Protein AF-A0AAV3UGW7-F1 (afdb_monomer_lite)

Secondary structure (DSSP, 8-state):
---PPPTTSHHHHHHHHHHHHS-EEEEEEETTEEEEEETTSS-GGG-EEEEEEPTTT--EEEE-SHHHHHH----HHHHHHHHHHHTT-

Radius of gyration: 14.8 Å; chains: 1; bounding box: 30×50×34 Å

Foldseek 3Di:
DDDDDDPPPVVVVVLVVCLVVFDWDWDDPDQQKIWTFRPSDPCSVVRIKIFGADNPPRQTDAIPDPCCVVPVDDHSRRVSSCVVVVVPD

Sequence (89 aa):
MSTKPSAGLESDETTQKRAQWEQFGFRVESPGMVDVTNQSHEKPAEHHYVVTLDDVTGDAMACTCPNHVHQSAFCKHMAAVETATTDCC

Organism: NCBI:txid1008152

InterPro domains:
  IPR007527 Zinc finger, SWIM-type [PS50966] (49-86)

Structure (mmCIF, N/CA/C/O backbone):
data_AF-A0AAV3UGW7-F1
#
_entry.id   AF-A0AAV3UGW7-F1
#
loop_
_atom_site.group_PDB
_atom_site.id
_atom_site.type_symbol
_atom_site.label_atom_id
_atom_site.label_alt_id
_atom_site.label_comp_id
_atom_site.label_asym_id
_atom_site.label_entity_id
_atom_site.label_seq_id
_atom_site.pdbx_PDB_ins_code
_atom_site.Cartn_x
_atom_site.Cartn_y
_atom_site.Cartn_z
_atom_site.occupancy
_atom_site.B_iso_or_equiv
_atom_site.auth_seq_id
_atom_site.auth_comp_id
_atom_site.auth_asym_id
_atom_site.auth_atom_id
_atom_site.pdbx_PDB_model_num
ATOM 1 N N . MET A 1 1 ? 12.073 38.927 13.415 1.00 38.19 1 MET A N 1
ATOM 2 C CA . MET A 1 1 ? 11.055 37.987 13.922 1.00 38.19 1 MET A CA 1
ATOM 3 C C . MET A 1 1 ? 11.393 36.628 13.341 1.00 38.19 1 MET A C 1
ATOM 5 O O . MET A 1 1 ? 11.458 36.503 12.127 1.00 38.19 1 MET A O 1
ATOM 9 N N . SER A 1 2 ? 11.757 35.680 14.201 1.00 51.94 2 SER A N 1
ATOM 10 C CA . SER A 1 2 ? 12.085 34.305 13.826 1.00 51.94 2 SER A CA 1
ATOM 11 C C . SER A 1 2 ? 10.834 33.555 13.389 1.00 51.94 2 SER A C 1
ATOM 13 O O . SER A 1 2 ? 9.827 33.629 14.083 1.00 51.94 2 SER A O 1
ATOM 15 N N . THR A 1 3 ? 10.927 32.794 12.300 1.00 42.19 3 THR A N 1
ATOM 16 C CA . THR A 1 3 ? 10.391 31.425 12.165 1.00 42.19 3 THR A CA 1
ATOM 17 C C . THR A 1 3 ? 10.852 30.855 10.820 1.00 42.19 3 THR A C 1
ATOM 19 O O . THR A 1 3 ? 10.560 31.404 9.763 1.00 42.19 3 THR A O 1
ATOM 22 N N . LYS A 1 4 ? 11.634 29.770 10.864 1.00 51.75 4 LYS A N 1
ATOM 23 C CA . LYS A 1 4 ? 11.902 28.898 9.711 1.00 51.75 4 LYS A CA 1
ATOM 24 C C . LYS A 1 4 ? 10.643 28.067 9.434 1.00 51.75 4 LYS A C 1
ATOM 26 O O . LYS A 1 4 ? 10.166 27.448 10.385 1.00 51.75 4 LYS A O 1
ATOM 31 N N . PRO A 1 5 ? 10.190 27.929 8.180 1.00 44.00 5 PRO A N 1
ATOM 32 C CA . PRO A 1 5 ? 9.394 26.780 7.780 1.00 44.00 5 PRO A CA 1
ATOM 33 C C . PRO A 1 5 ? 10.319 25.659 7.297 1.00 44.00 5 PRO A C 1
ATOM 35 O O . PRO A 1 5 ? 11.266 25.875 6.541 1.00 44.00 5 PRO A O 1
ATOM 38 N N . SER A 1 6 ? 10.062 24.473 7.831 1.00 40.28 6 SER A N 1
ATOM 39 C CA . SER A 1 6 ? 10.779 23.223 7.613 1.00 40.28 6 SER A CA 1
ATOM 40 C C . SER A 1 6 ? 10.518 22.676 6.205 1.00 40.28 6 SER A C 1
ATOM 42 O O . SER A 1 6 ? 9.369 22.570 5.788 1.00 40.28 6 SER A O 1
ATOM 44 N N . ALA A 1 7 ? 11.577 22.290 5.493 1.00 41.38 7 ALA A N 1
ATOM 45 C CA . ALA A 1 7 ? 11.575 21.785 4.115 1.00 41.38 7 ALA A CA 1
ATOM 46 C C . ALA A 1 7 ? 11.060 20.330 3.966 1.00 41.38 7 ALA A C 1
ATOM 48 O O . ALA A 1 7 ? 11.530 19.597 3.102 1.00 41.38 7 ALA A O 1
ATOM 49 N N . GLY A 1 8 ? 10.142 19.890 4.833 1.00 39.97 8 GLY A N 1
ATOM 50 C CA . GLY A 1 8 ? 9.717 18.487 4.933 1.00 39.97 8 GLY A CA 1
ATOM 51 C C . GLY A 1 8 ? 8.267 18.187 4.550 1.00 39.97 8 GLY A C 1
ATOM 52 O O . GLY A 1 8 ? 7.933 17.019 4.461 1.00 39.97 8 GLY A O 1
ATOM 53 N N . LEU A 1 9 ? 7.409 19.193 4.334 1.00 44.38 9 LEU A N 1
ATOM 54 C CA . LEU A 1 9 ? 5.955 18.981 4.183 1.00 44.38 9 LEU A CA 1
ATOM 55 C C . LEU A 1 9 ? 5.467 18.968 2.721 1.00 44.38 9 LEU A C 1
ATOM 57 O O . LEU A 1 9 ? 4.470 18.325 2.407 1.00 44.38 9 LEU A O 1
ATOM 61 N N . GLU A 1 10 ? 6.205 19.583 1.790 1.00 43.81 10 GLU A N 1
ATOM 62 C CA . GLU A 1 10 ? 5.747 19.709 0.393 1.00 43.81 10 GLU A CA 1
ATOM 63 C C . GLU A 1 10 ? 5.787 18.390 -0.409 1.00 43.81 10 GLU A C 1
ATOM 65 O O . GLU A 1 10 ? 5.103 18.247 -1.429 1.00 43.81 10 GLU A O 1
ATOM 70 N N . SER A 1 11 ? 6.580 17.405 0.035 1.00 44.47 11 SER A N 1
ATOM 71 C CA . SER A 1 11 ? 6.666 16.092 -0.629 1.00 44.47 11 SER A CA 1
ATOM 72 C C . SER A 1 11 ? 5.467 15.196 -0.309 1.00 44.47 11 SER A C 1
ATOM 74 O O . SER A 1 11 ? 4.978 14.497 -1.200 1.00 44.47 11 SER A O 1
ATOM 76 N N . ASP A 1 12 ? 4.943 15.268 0.914 1.00 51.19 12 ASP A N 1
ATOM 77 C CA . ASP A 1 12 ? 3.746 14.538 1.333 1.00 51.19 12 ASP A CA 1
ATOM 78 C C . ASP A 1 12 ? 2.480 15.121 0.692 1.00 51.19 12 ASP A C 1
ATOM 80 O O . ASP A 1 12 ? 1.689 14.374 0.121 1.00 51.19 12 ASP A O 1
ATOM 84 N N . GLU A 1 13 ? 2.340 16.451 0.631 1.00 54.38 13 GLU A N 1
ATOM 85 C CA . GLU A 1 13 ? 1.205 17.109 -0.040 1.00 54.38 13 GLU A CA 1
ATOM 86 C C . GLU A 1 13 ? 1.170 16.824 -1.551 1.00 54.38 13 GLU A C 1
ATOM 88 O O . GLU A 1 13 ? 0.108 16.592 -2.134 1.00 54.38 13 GLU A O 1
ATOM 93 N N . THR A 1 14 ? 2.333 16.785 -2.208 1.00 55.69 14 THR A N 1
ATOM 94 C CA . THR A 1 14 ? 2.426 16.413 -3.630 1.00 55.69 14 THR A CA 1
ATOM 95 C C . THR A 1 14 ? 2.072 14.942 -3.850 1.00 55.69 14 THR A C 1
ATOM 97 O O . THR A 1 14 ? 1.425 14.603 -4.844 1.00 55.69 14 THR A O 1
ATOM 100 N N . THR A 1 15 ? 2.476 14.066 -2.930 1.00 53.44 15 THR A N 1
ATOM 101 C CA . THR A 1 15 ? 2.161 12.632 -2.980 1.00 53.44 15 THR A CA 1
ATOM 102 C C . THR A 1 15 ? 0.671 12.394 -2.752 1.00 53.44 15 THR A C 1
ATOM 104 O O . THR A 1 15 ? 0.057 11.629 -3.492 1.00 53.44 15 THR A O 1
ATOM 107 N N . GLN A 1 16 ? 0.063 13.122 -1.816 1.00 52.44 16 GLN A N 1
ATOM 108 C CA . GLN A 1 16 ? -1.356 13.024 -1.485 1.00 52.44 16 GLN A CA 1
ATOM 109 C C . GLN A 1 16 ? -2.252 13.630 -2.575 1.00 52.44 16 GLN A C 1
ATOM 111 O O . GLN A 1 16 ? -3.259 13.031 -2.947 1.00 52.44 16 GLN A O 1
ATOM 116 N N . LYS A 1 17 ? -1.846 14.748 -3.197 1.00 52.62 17 LYS A N 1
ATOM 117 C CA . LYS A 1 17 ? -2.547 15.310 -4.366 1.00 52.62 17 LYS A CA 1
ATOM 118 C C . LYS A 1 17 ? -2.467 14.403 -5.590 1.00 52.62 17 LYS A C 1
ATOM 120 O O . LYS A 1 17 ? -3.432 14.349 -6.341 1.00 52.62 17 LYS A O 1
ATOM 125 N N . ARG A 1 18 ? -1.365 13.669 -5.800 1.00 52.22 18 ARG A N 1
ATOM 126 C CA . ARG A 1 18 ? -1.306 12.633 -6.850 1.00 52.22 18 ARG A CA 1
ATOM 127 C C . ARG A 1 18 ? -2.133 11.405 -6.490 1.00 52.22 18 ARG A C 1
ATOM 129 O O . ARG A 1 18 ? -2.803 10.888 -7.369 1.00 52.22 18 ARG A O 1
ATOM 136 N N . ALA A 1 19 ? -2.149 10.995 -5.221 1.00 51.62 19 ALA A N 1
ATOM 137 C CA . ALA A 1 19 ? -3.012 9.916 -4.746 1.00 51.62 19 ALA A CA 1
ATOM 138 C C . ALA A 1 19 ? -4.506 10.225 -4.967 1.00 51.62 19 ALA A C 1
ATOM 140 O O . ALA A 1 19 ? -5.262 9.336 -5.336 1.00 51.62 19 ALA A O 1
ATOM 141 N N . GLN A 1 20 ? -4.908 11.493 -4.809 1.00 52.19 20 GLN A N 1
ATOM 142 C CA . GLN A 1 20 ? -6.260 11.965 -5.126 1.00 52.19 20 GLN A CA 1
ATOM 143 C C . GLN A 1 20 ? -6.541 12.126 -6.629 1.00 52.19 20 GLN A C 1
ATOM 145 O O . GLN A 1 20 ? -7.698 12.027 -7.032 1.00 52.19 20 GLN A O 1
ATOM 150 N N . TRP A 1 21 ? -5.531 12.426 -7.457 1.00 43.84 21 TRP A N 1
ATOM 151 C CA . TRP A 1 21 ? -5.732 12.670 -8.895 1.00 43.84 21 TRP A CA 1
ATOM 152 C C . TRP A 1 21 ? -5.603 11.418 -9.763 1.00 43.84 21 TRP A C 1
ATOM 154 O O . TRP A 1 21 ? -6.252 11.328 -10.804 1.00 43.84 21 TRP A O 1
ATOM 164 N N . GLU A 1 22 ? -4.751 10.475 -9.367 1.00 53.94 22 GLU A N 1
ATOM 165 C CA . GLU A 1 22 ? -4.584 9.203 -10.056 1.00 53.94 22 GLU A CA 1
ATOM 166 C C . GLU A 1 22 ? -5.762 8.288 -9.693 1.00 53.94 22 GLU A C 1
ATOM 168 O O . GLU A 1 22 ? -6.049 8.040 -8.524 1.00 53.94 22 GLU A O 1
ATOM 173 N N . GLN A 1 23 ? -6.468 7.779 -10.705 1.00 64.62 23 GLN A N 1
ATOM 174 C CA . GLN A 1 23 ? -7.514 6.784 -10.489 1.00 64.62 23 GLN A CA 1
ATOM 175 C C . GLN A 1 23 ? -6.864 5.477 -10.032 1.00 64.62 23 GLN A C 1
ATOM 177 O O . GLN A 1 23 ? -6.280 4.755 -10.839 1.00 64.62 23 GLN A O 1
ATOM 182 N N . PHE A 1 24 ? -6.968 5.157 -8.746 1.00 71.69 24 PHE A N 1
ATOM 183 C CA . PHE A 1 24 ? -6.627 3.833 -8.239 1.00 71.69 24 PHE A CA 1
ATOM 184 C C . PHE A 1 24 ? -7.886 2.972 -8.202 1.00 71.69 24 PHE A C 1
ATOM 186 O O . PHE A 1 24 ? -8.914 3.357 -7.650 1.00 71.69 24 PHE A O 1
ATOM 193 N N . GLY A 1 25 ? -7.828 1.817 -8.858 1.00 75.81 25 GLY A N 1
ATOM 194 C CA . GLY A 1 25 ? -8.807 0.756 -8.674 1.00 75.81 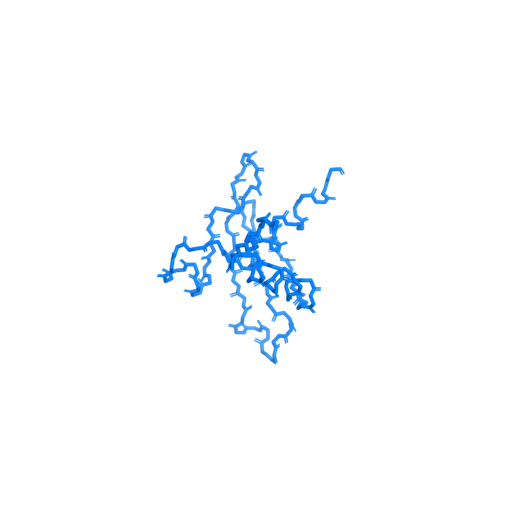25 GLY A CA 1
ATOM 195 C C . GLY A 1 25 ? -8.402 -0.077 -7.469 1.00 75.81 25 GLY A C 1
ATOM 196 O O . GLY A 1 25 ? -7.268 -0.546 -7.421 1.00 75.81 25 GLY A O 1
ATOM 197 N N . PHE A 1 26 ? -9.317 -0.259 -6.523 1.00 82.44 26 PHE A N 1
ATOM 198 C CA . PHE A 1 26 ? -9.119 -1.144 -5.380 1.00 82.44 26 PHE A CA 1
ATOM 199 C C . PHE A 1 26 ? -9.969 -2.395 -5.566 1.00 82.44 26 PHE A C 1
ATOM 201 O O . PHE A 1 26 ? -11.174 -2.301 -5.818 1.00 82.44 26 PHE A O 1
ATOM 208 N N . ARG A 1 27 ? -9.356 -3.567 -5.429 1.00 83.69 27 ARG A N 1
ATOM 209 C CA . ARG A 1 27 ? -10.045 -4.856 -5.438 1.00 83.69 27 ARG A CA 1
ATOM 210 C C . ARG A 1 27 ? -9.602 -5.665 -4.230 1.00 83.69 27 ARG A C 1
ATOM 212 O O . ARG A 1 27 ? -8.423 -5.926 -4.057 1.00 83.69 27 ARG A O 1
ATOM 219 N N . VAL A 1 28 ? -10.547 -6.076 -3.393 1.00 84.56 28 VAL A N 1
ATOM 220 C CA . VAL A 1 28 ? -10.249 -6.977 -2.273 1.00 84.56 28 VAL A CA 1
ATOM 221 C C . VAL A 1 28 ? -10.091 -8.391 -2.832 1.00 84.56 28 VAL A C 1
ATOM 223 O O . VA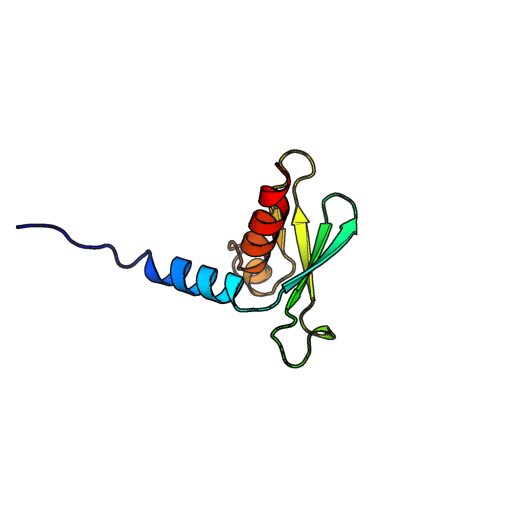L A 1 28 ? -11.065 -8.975 -3.307 1.00 84.56 28 VAL A O 1
ATOM 226 N N . GLU A 1 29 ? -8.869 -8.923 -2.809 1.00 83.19 29 GLU A N 1
ATOM 227 C CA . GLU A 1 29 ? -8.582 -10.301 -3.241 1.00 83.19 29 GLU A CA 1
ATOM 228 C C . GLU A 1 29 ? -8.915 -11.296 -2.125 1.00 83.19 29 GLU A C 1
ATOM 230 O O . GLU A 1 29 ? -9.478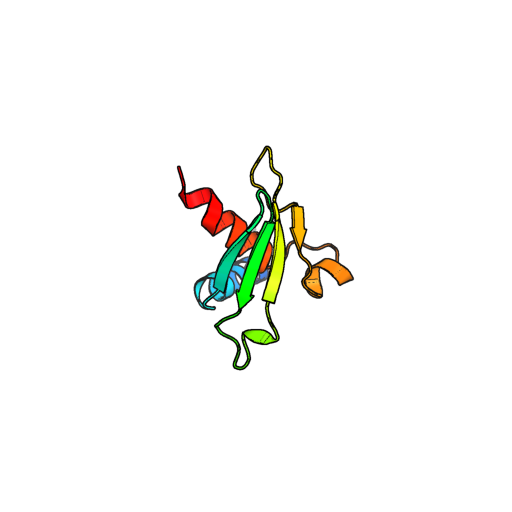 -12.365 -2.364 1.00 83.19 29 GLU A O 1
ATOM 235 N N . SER A 1 30 ? -8.585 -10.928 -0.888 1.00 82.31 30 SER A N 1
ATOM 236 C CA . SER A 1 30 ? -8.830 -11.719 0.314 1.00 82.31 30 SER A CA 1
ATOM 237 C C . SER A 1 30 ? -8.966 -10.800 1.533 1.00 82.31 30 SER A C 1
ATOM 239 O O . SER A 1 30 ? -8.597 -9.626 1.452 1.00 82.31 30 SER A O 1
ATOM 241 N N . PRO A 1 31 ? -9.468 -11.295 2.680 1.00 81.50 31 PRO A N 1
ATOM 242 C CA . PRO A 1 31 ? -9.388 -10.550 3.937 1.00 81.50 31 PRO A CA 1
ATOM 243 C C . PRO A 1 31 ? -7.932 -10.134 4.181 1.00 81.50 31 PRO A C 1
ATOM 245 O O . PRO A 1 31 ? -7.028 -10.941 3.951 1.00 81.50 31 PRO A O 1
ATOM 248 N N . GLY A 1 32 ? -7.708 -8.859 4.497 1.00 82.56 32 GLY A N 1
ATOM 249 C CA . GLY A 1 32 ? -6.360 -8.327 4.691 1.00 82.56 32 GLY A CA 1
ATOM 250 C C . GLY A 1 32 ? -5.522 -8.156 3.413 1.00 82.56 32 GLY A C 1
ATOM 251 O O . GLY A 1 32 ? -4.350 -7.815 3.513 1.00 82.56 32 GLY A O 1
ATOM 252 N N . MET A 1 33 ? -6.052 -8.3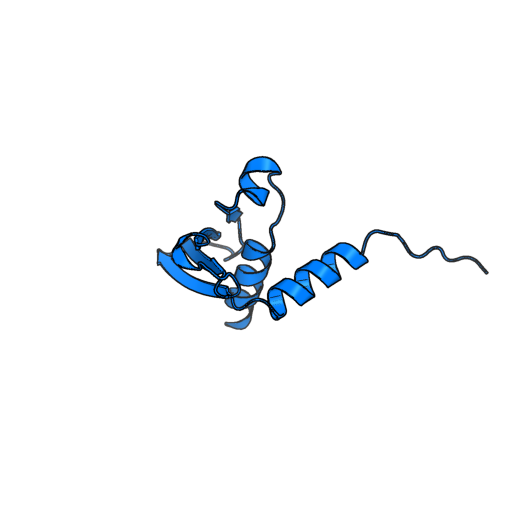65 2.197 1.00 87.38 33 MET A N 1
ATOM 253 C CA . MET A 1 33 ? -5.311 -8.084 0.954 1.00 87.38 33 MET A CA 1
ATOM 254 C C . MET A 1 33 ? -6.139 -7.313 -0.067 1.00 87.38 33 MET A C 1
ATOM 256 O O . MET A 1 33 ? -7.191 -7.759 -0.532 1.00 87.38 33 MET A O 1
ATOM 260 N N . VAL A 1 34 ? -5.597 -6.170 -0.474 1.00 87.50 34 VAL A N 1
ATOM 261 C CA . VAL A 1 34 ? -6.189 -5.266 -1.454 1.00 87.50 34 VAL A CA 1
ATOM 262 C C . VAL A 1 34 ? -5.258 -5.158 -2.650 1.00 87.50 34 VAL A C 1
ATOM 264 O O . VAL A 1 34 ? -4.134 -4.681 -2.530 1.00 87.50 34 VAL A O 1
ATOM 267 N N . ASP A 1 35 ? -5.723 -5.584 -3.817 1.00 88.44 35 ASP A N 1
ATOM 268 C CA . ASP A 1 35 ? -5.094 -5.246 -5.084 1.00 88.44 35 ASP A CA 1
ATOM 269 C C . ASP A 1 35 ? -5.390 -3.783 -5.431 1.00 88.44 35 ASP A C 1
ATOM 271 O O . ASP A 1 35 ? -6.533 -3.319 -5.413 1.00 88.44 35 ASP A O 1
ATOM 275 N N . VAL A 1 36 ? -4.322 -3.051 -5.709 1.00 86.06 36 VAL A N 1
ATOM 276 C CA . VAL A 1 36 ? -4.303 -1.640 -6.058 1.00 86.06 36 VAL A CA 1
ATOM 277 C C . VAL A 1 36 ? -3.783 -1.530 -7.475 1.00 86.06 36 VAL A C 1
ATOM 279 O O . VAL A 1 36 ? -2.589 -1.681 -7.737 1.00 86.06 36 VAL A O 1
ATOM 282 N N . THR A 1 37 ? -4.680 -1.210 -8.394 1.00 83.94 37 THR A N 1
ATOM 283 C CA . THR A 1 37 ? -4.349 -0.989 -9.796 1.00 83.94 37 THR A CA 1
ATOM 284 C C . THR A 1 37 ? -4.293 0.505 -10.082 1.00 83.94 37 THR A C 1
ATOM 286 O O . THR A 1 37 ? -5.284 1.215 -9.910 1.00 83.94 37 THR A O 1
ATOM 289 N N . ASN A 1 38 ? -3.152 1.005 -10.561 1.00 77.44 38 ASN A N 1
ATOM 290 C CA . ASN A 1 38 ? -3.058 2.385 -11.030 1.00 77.44 38 ASN A CA 1
ATOM 291 C C . ASN A 1 38 ? -3.709 2.518 -12.418 1.00 77.44 38 ASN A C 1
ATOM 293 O O . ASN A 1 38 ? -3.061 2.319 -13.447 1.00 77.44 38 ASN A O 1
ATOM 297 N N . GLN A 1 39 ? -4.994 2.874 -12.447 1.00 68.62 39 GLN A N 1
ATOM 298 C CA . GLN A 1 39 ? -5.757 3.114 -13.677 1.00 68.62 39 GLN A CA 1
ATOM 299 C C . GLN A 1 39 ? -5.393 4.436 -14.357 1.00 68.62 39 GLN A C 1
ATOM 301 O O . GLN A 1 39 ? -5.745 4.646 -15.514 1.00 68.62 39 GLN A O 1
ATOM 306 N N . SER A 1 40 ? -4.650 5.314 -13.678 1.00 66.19 40 SER A N 1
ATOM 307 C CA . SER A 1 40 ? -4.103 6.522 -14.295 1.00 66.19 40 SER A CA 1
ATOM 308 C C . SER A 1 40 ? -2.948 6.234 -15.258 1.00 66.19 40 SER A C 1
ATOM 310 O O . SER A 1 40 ? -2.524 7.141 -15.977 1.00 66.19 40 SER A O 1
ATOM 312 N N . HIS A 1 41 ? -2.409 5.011 -15.264 1.00 63.94 41 HIS A N 1
ATOM 313 C CA . HIS A 1 41 ? -1.337 4.620 -16.170 1.00 63.94 41 HIS A CA 1
ATOM 314 C C . HIS A 1 41 ? -1.897 4.116 -17.506 1.00 63.94 41 HIS A C 1
ATOM 316 O O . HIS A 1 41 ? -2.908 3.425 -17.544 1.00 63.94 41 HIS A O 1
ATOM 322 N N . GLU A 1 42 ? -1.186 4.372 -18.607 1.00 62.28 42 GLU A N 1
ATOM 323 C CA . GLU A 1 42 ? -1.537 3.900 -19.962 1.00 62.28 42 GLU A CA 1
ATOM 324 C C . GLU A 1 42 ? -1.652 2.365 -20.084 1.00 62.28 42 GLU A C 1
ATOM 326 O O . GLU A 1 42 ? -2.261 1.847 -21.019 1.00 62.28 42 GLU A O 1
ATOM 331 N N . LYS A 1 43 ? -1.098 1.636 -19.108 1.00 64.12 43 LYS A N 1
ATOM 332 C CA . LYS A 1 43 ? -1.129 0.175 -19.002 1.00 64.12 43 LYS A CA 1
ATOM 333 C C . LYS A 1 43 ? -1.496 -0.276 -17.583 1.00 64.12 43 LYS A C 1
ATOM 335 O O . LYS A 1 43 ? -0.625 -0.724 -16.839 1.00 64.12 43 LYS A O 1
ATOM 340 N N . PRO A 1 44 ? -2.773 -0.209 -17.190 1.00 64.44 44 PRO A N 1
ATOM 341 C CA . PRO A 1 44 ? -3.192 -0.572 -15.835 1.00 64.44 44 PRO A CA 1
ATOM 342 C C . PRO A 1 44 ? -2.845 -2.024 -15.473 1.00 64.44 44 PRO A C 1
ATOM 344 O O . PRO A 1 44 ? -2.455 -2.303 -14.346 1.00 64.44 44 PRO A O 1
ATOM 347 N N . ALA A 1 45 ? -2.886 -2.939 -16.447 1.00 66.25 45 ALA A N 1
ATOM 348 C CA . ALA A 1 45 ? -2.566 -4.351 -16.241 1.00 66.25 45 ALA A CA 1
ATOM 349 C C . ALA A 1 45 ? -1.108 -4.612 -15.810 1.00 66.25 45 ALA A C 1
ATOM 351 O O . ALA A 1 45 ? -0.849 -5.602 -15.135 1.00 66.25 45 ALA A O 1
ATOM 352 N N . GLU A 1 46 ? -0.158 -3.739 -16.160 1.00 72.88 46 GLU A N 1
ATOM 353 C CA . GLU A 1 46 ? 1.250 -3.853 -15.732 1.00 72.88 46 GLU A CA 1
ATOM 354 C C . GLU A 1 46 ? 1.511 -3.132 -14.392 1.00 72.88 46 GLU A C 1
ATOM 356 O O . GLU A 1 46 ? 2.600 -3.236 -13.832 1.00 72.88 46 GLU A O 1
ATOM 361 N N . HIS A 1 47 ? 0.514 -2.418 -13.857 1.00 75.12 47 HIS A N 1
ATOM 362 C CA . HIS A 1 47 ? 0.633 -1.569 -12.670 1.00 75.12 47 HIS A CA 1
ATOM 363 C C . HIS A 1 47 ? -0.426 -1.901 -11.613 1.00 75.12 47 HIS A C 1
ATOM 365 O O . HIS A 1 47 ? -1.062 -1.002 -11.054 1.00 75.12 47 HIS A O 1
ATOM 371 N N . HIS A 1 48 ? -0.589 -3.196 -11.346 1.00 82.62 48 HIS A N 1
ATOM 372 C CA . HIS A 1 48 ? -1.330 -3.719 -10.205 1.00 82.62 48 HIS A CA 1
ATOM 373 C C . HIS A 1 48 ? -0.350 -4.131 -9.099 1.00 82.62 48 HIS A C 1
ATOM 375 O O . HIS A 1 48 ? 0.703 -4.717 -9.364 1.00 82.62 48 HIS A O 1
ATOM 381 N N . TYR A 1 49 ? -0.669 -3.776 -7.859 1.00 87.06 49 TYR A N 1
ATOM 382 C CA . TYR A 1 49 ? 0.144 -4.069 -6.685 1.00 87.06 49 TYR A CA 1
ATOM 383 C C . TYR A 1 49 ? -0.751 -4.544 -5.555 1.00 87.06 49 TYR A C 1
ATOM 385 O O . TYR A 1 49 ? -1.794 -3.957 -5.307 1.00 87.06 49 TYR A O 1
ATOM 393 N N . VAL A 1 50 ? -0.304 -5.539 -4.802 1.00 88.25 50 VAL A N 1
ATOM 394 C CA . VAL A 1 50 ? -1.048 -6.037 -3.649 1.00 88.25 50 VAL A CA 1
ATOM 395 C C . VAL A 1 50 ? -0.561 -5.304 -2.407 1.00 88.25 50 VAL A C 1
ATOM 397 O O . VAL A 1 50 ? 0.639 -5.245 -2.125 1.00 88.25 50 VAL A O 1
ATOM 400 N N . VAL A 1 51 ? -1.503 -4.720 -1.680 1.00 88.88 51 VAL A N 1
ATOM 401 C CA . VAL A 1 51 ? -1.314 -4.152 -0.352 1.00 88.88 51 VAL A CA 1
ATOM 402 C C . VAL A 1 51 ? -1.876 -5.138 0.656 1.00 88.88 51 VAL A C 1
ATOM 404 O O . VAL A 1 51 ? -3.035 -5.537 0.577 1.00 88.88 51 VAL A O 1
ATOM 407 N N . THR A 1 52 ? -1.039 -5.535 1.602 1.00 89.12 52 THR A N 1
ATOM 408 C CA . THR A 1 52 ? -1.452 -6.330 2.750 1.00 89.12 52 THR A CA 1
ATOM 409 C C . THR A 1 52 ? -1.828 -5.381 3.874 1.00 89.12 52 THR A C 1
ATOM 411 O O . THR A 1 52 ? -1.029 -4.527 4.263 1.00 89.12 52 THR A O 1
ATOM 414 N N . LEU A 1 53 ? -3.048 -5.536 4.364 1.00 87.38 53 LEU A N 1
ATOM 415 C CA . LEU A 1 53 ? -3.596 -4.851 5.518 1.00 87.38 53 LEU A CA 1
ATOM 416 C C . LEU A 1 53 ? -3.509 -5.758 6.746 1.00 87.38 53 LEU A C 1
ATOM 418 O O . LEU A 1 53 ? -3.550 -6.981 6.623 1.00 87.38 53 LEU A O 1
ATOM 422 N N . ASP A 1 54 ? -3.414 -5.155 7.922 1.00 85.81 54 ASP A N 1
ATOM 423 C CA . ASP A 1 54 ? -3.569 -5.864 9.184 1.00 85.81 54 ASP A CA 1
ATOM 424 C C . ASP A 1 54 ? -5.033 -6.266 9.394 1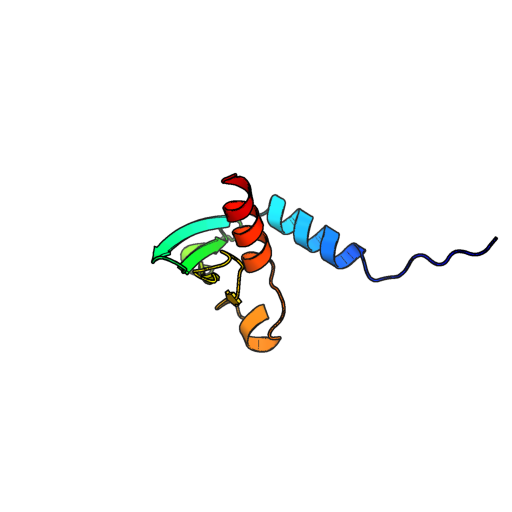.00 85.81 54 ASP A C 1
ATOM 426 O O . ASP A 1 54 ? -5.932 -5.431 9.325 1.00 85.81 54 ASP A O 1
ATOM 430 N N . ASP A 1 55 ? -5.290 -7.543 9.669 1.00 78.69 55 ASP A N 1
ATOM 431 C CA . ASP A 1 55 ? -6.653 -8.041 9.883 1.00 78.69 55 ASP A CA 1
ATOM 432 C C . ASP A 1 55 ? -7.301 -7.524 11.186 1.00 78.69 55 ASP A C 1
ATOM 434 O O . ASP A 1 55 ? -8.514 -7.657 11.356 1.00 78.69 55 ASP A O 1
ATOM 438 N N . VAL A 1 56 ? -6.523 -6.959 12.120 1.00 80.50 56 VAL A N 1
ATOM 439 C CA . VAL A 1 56 ? -7.010 -6.455 13.415 1.00 80.50 56 VAL A CA 1
ATOM 440 C C . VAL A 1 56 ? -7.267 -4.952 13.361 1.00 80.50 56 VAL A C 1
ATOM 442 O O . VAL A 1 56 ? -8.320 -4.503 13.814 1.00 80.50 56 VAL A O 1
ATOM 445 N N . THR A 1 57 ? -6.320 -4.174 12.839 1.00 81.00 57 THR A N 1
ATOM 446 C CA . THR A 1 57 ? -6.403 -2.709 12.796 1.00 81.00 57 THR A CA 1
ATOM 447 C C . THR A 1 57 ? -6.895 -2.171 11.456 1.00 81.00 57 THR A C 1
ATOM 449 O O . THR A 1 57 ? -7.442 -1.073 11.413 1.00 81.00 57 THR A O 1
ATOM 452 N N . GLY A 1 58 ? -6.760 -2.941 10.372 1.00 77.56 58 GLY A N 1
ATOM 453 C CA . GLY A 1 58 ? -7.069 -2.499 9.011 1.00 77.56 58 GLY A CA 1
ATOM 454 C C . GLY A 1 58 ? -5.995 -1.601 8.386 1.00 77.56 58 GLY A C 1
ATOM 455 O O . GLY A 1 58 ? -6.213 -1.097 7.283 1.00 77.56 58 GLY A O 1
ATOM 456 N N . ASP A 1 59 ? -4.858 -1.403 9.063 1.00 83.31 59 ASP A N 1
ATOM 457 C CA . ASP A 1 59 ? -3.759 -0.548 8.599 1.00 83.31 59 ASP A CA 1
ATOM 458 C C . ASP A 1 59 ? -2.935 -1.224 7.505 1.00 83.31 59 ASP A C 1
ATOM 460 O O . ASP A 1 59 ? -2.765 -2.448 7.491 1.00 83.31 59 ASP A O 1
ATOM 464 N N . ALA A 1 60 ? -2.363 -0.432 6.598 1.00 85.19 60 ALA A N 1
ATOM 465 C CA . ALA A 1 60 ? -1.524 -0.969 5.541 1.00 85.19 60 ALA A CA 1
ATOM 466 C C . ALA A 1 60 ? -0.151 -1.373 6.083 1.00 85.19 60 ALA A C 1
ATOM 468 O O . ALA A 1 60 ? 0.685 -0.540 6.426 1.00 85.19 60 ALA A O 1
ATOM 469 N N . MET A 1 61 ? 0.113 -2.678 6.094 1.00 85.69 61 MET A N 1
ATOM 470 C CA . MET A 1 61 ? 1.341 -3.257 6.639 1.00 85.69 61 MET A CA 1
ATOM 471 C C . MET A 1 61 ? 2.434 -3.407 5.584 1.00 85.69 61 MET A C 1
ATOM 473 O O . MET A 1 61 ? 3.607 -3.154 5.856 1.00 85.69 61 MET A O 1
ATOM 477 N N . ALA A 1 62 ? 2.068 -3.818 4.369 1.00 85.56 62 ALA A N 1
ATOM 478 C CA . ALA A 1 62 ? 3.035 -4.071 3.307 1.00 85.56 62 ALA A CA 1
ATOM 479 C C . ALA A 1 62 ? 2.456 -3.777 1.926 1.00 85.56 62 ALA A C 1
ATOM 481 O O . ALA A 1 62 ? 1.253 -3.875 1.703 1.00 85.56 62 ALA A O 1
ATOM 482 N N . CYS A 1 63 ? 3.325 -3.459 0.968 1.00 87.31 63 CYS A N 1
ATOM 483 C CA . CYS A 1 63 ? 2.941 -3.306 -0.431 1.00 87.31 63 CYS A CA 1
ATOM 484 C C . CYS A 1 63 ? 3.960 -3.973 -1.357 1.00 87.31 63 CYS A C 1
ATOM 486 O O . CYS A 1 63 ? 5.165 -3.805 -1.185 1.00 87.31 63 CYS A O 1
ATOM 488 N N . THR A 1 64 ? 3.494 -4.672 -2.394 1.00 86.50 64 THR A N 1
ATOM 489 C CA . THR A 1 64 ? 4.370 -5.304 -3.399 1.00 86.50 64 THR A CA 1
ATOM 490 C C . THR A 1 64 ? 4.977 -4.317 -4.401 1.00 86.50 64 THR A C 1
ATOM 492 O O . THR A 1 64 ? 5.682 -4.720 -5.326 1.00 86.50 64 THR A O 1
ATOM 495 N N . CYS A 1 65 ? 4.724 -3.014 -4.251 1.00 82.81 65 CYS A N 1
ATOM 496 C CA . CYS A 1 65 ? 5.262 -2.019 -5.167 1.00 82.81 65 CYS A CA 1
ATOM 497 C C . CYS A 1 65 ? 6.791 -1.887 -5.037 1.00 82.81 65 CYS A C 1
ATOM 499 O O . CYS A 1 65 ? 7.336 -1.977 -3.933 1.00 82.81 65 CYS A O 1
ATOM 501 N N . PRO A 1 66 ? 7.505 -1.583 -6.137 1.00 80.81 66 PRO A N 1
ATOM 502 C CA . PRO A 1 66 ? 8.964 -1.474 -6.124 1.00 80.81 66 PRO A CA 1
ATOM 503 C C . PRO A 1 66 ? 9.467 -0.405 -5.149 1.00 80.81 66 PRO A C 1
ATOM 505 O O . PRO A 1 66 ? 10.558 -0.530 -4.608 1.00 80.81 66 PRO A O 1
ATOM 508 N N . ASN A 1 67 ? 8.675 0.636 -4.876 1.00 77.31 67 ASN A N 1
ATOM 509 C CA . ASN A 1 67 ? 9.049 1.656 -3.900 1.00 77.31 67 ASN A CA 1
ATOM 510 C C . ASN A 1 67 ? 9.123 1.090 -2.475 1.00 77.31 67 ASN A C 1
ATOM 512 O O . ASN A 1 67 ? 10.083 1.354 -1.760 1.00 77.31 67 ASN A O 1
ATOM 516 N N . HIS A 1 68 ? 8.131 0.290 -2.082 1.00 80.75 68 HIS A N 1
ATOM 517 C CA . HIS A 1 68 ? 8.110 -0.349 -0.772 1.00 80.75 68 HIS A CA 1
ATOM 518 C C . HIS A 1 68 ? 9.114 -1.504 -0.702 1.00 80.75 68 HIS A C 1
ATOM 520 O O . HIS A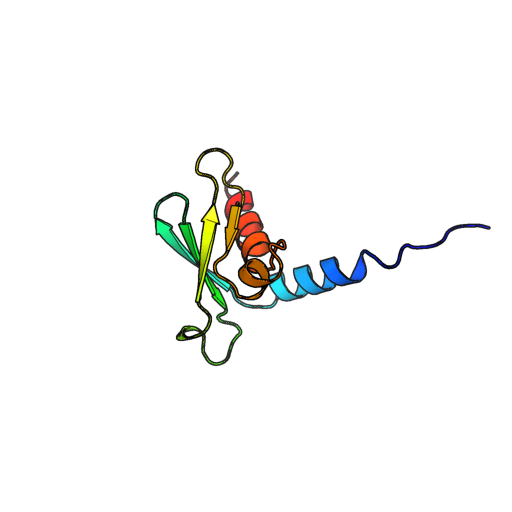 1 68 ? 9.844 -1.609 0.269 1.00 80.75 68 HIS A O 1
ATOM 526 N N . VAL A 1 69 ? 9.251 -2.311 -1.758 1.00 80.88 69 VAL A N 1
ATOM 527 C CA . VAL A 1 69 ? 10.241 -3.402 -1.795 1.00 80.88 69 VAL A CA 1
ATOM 528 C C . VAL A 1 69 ? 11.678 -2.880 -1.696 1.00 80.88 69 VAL A C 1
ATOM 530 O O . VAL A 1 69 ? 12.506 -3.486 -1.022 1.00 80.88 69 VAL A O 1
ATOM 533 N N . HIS A 1 70 ? 11.996 -1.759 -2.350 1.00 79.62 70 HIS A N 1
ATOM 534 C CA . HIS A 1 70 ? 13.357 -1.219 -2.341 1.00 79.62 70 HIS A CA 1
ATOM 535 C C . HIS A 1 70 ? 13.666 -0.330 -1.135 1.00 79.62 70 HIS A C 1
ATOM 537 O O . HIS A 1 70 ? 14.819 -0.274 -0.717 1.00 79.62 70 HIS A O 1
ATOM 543 N N . GLN A 1 71 ? 12.679 0.400 -0.608 1.00 74.06 71 GLN A N 1
ATOM 544 C CA . GLN A 1 71 ? 12.913 1.402 0.440 1.00 74.06 71 GLN A CA 1
ATOM 545 C C . GLN A 1 71 ? 12.263 1.049 1.781 1.00 74.06 71 GLN A C 1
ATOM 547 O O . GLN A 1 71 ? 12.454 1.785 2.745 1.00 74.06 71 GLN A O 1
ATOM 552 N N . SER A 1 72 ? 11.463 -0.022 1.847 1.00 73.06 72 SER A N 1
ATOM 553 C CA . SER A 1 72 ? 10.576 -0.347 2.978 1.00 73.06 72 SER A CA 1
ATOM 554 C C . SER A 1 72 ? 9.775 0.864 3.465 1.00 73.06 72 SER A C 1
ATOM 556 O O . SER A 1 72 ? 9.458 0.993 4.644 1.00 73.06 72 SER A O 1
ATOM 558 N N . ALA A 1 73 ? 9.490 1.790 2.547 1.00 75.00 73 ALA A N 1
ATOM 559 C CA . ALA A 1 73 ? 8.887 3.074 2.841 1.00 75.00 73 ALA A CA 1
ATOM 560 C C . ALA A 1 73 ? 7.379 3.018 2.616 1.00 75.00 73 ALA A C 1
ATOM 562 O O . ALA A 1 73 ? 6.883 2.283 1.750 1.00 75.00 73 ALA A O 1
ATOM 563 N N . PHE A 1 74 ? 6.658 3.840 3.374 1.00 75.75 74 PHE A N 1
ATOM 564 C CA . PHE A 1 74 ? 5.232 4.041 3.184 1.00 75.75 74 PHE A CA 1
ATOM 565 C C . PHE A 1 74 ? 4.985 4.600 1.779 1.00 75.75 74 PHE A C 1
ATOM 567 O O . PHE A 1 74 ? 5.558 5.617 1.383 1.00 75.75 74 PHE A O 1
ATOM 574 N N . CYS A 1 75 ? 4.212 3.873 0.975 1.00 84.69 75 CYS A N 1
ATOM 575 C CA . CYS A 1 75 ? 4.022 4.195 -0.433 1.00 84.69 75 CYS A CA 1
ATOM 576 C C . CYS A 1 75 ? 2.636 4.789 -0.681 1.00 84.69 75 CYS A C 1
ATOM 578 O O . CYS A 1 75 ? 1.695 4.550 0.072 1.00 84.69 75 CYS A O 1
ATOM 580 N N . LYS A 1 76 ? 2.488 5.507 -1.799 1.00 78.69 76 LYS A N 1
ATOM 581 C CA . LYS A 1 76 ? 1.208 6.115 -2.188 1.00 78.69 76 LYS A CA 1
ATOM 582 C C . LYS A 1 76 ? 0.046 5.114 -2.251 1.00 78.69 76 LYS A C 1
ATOM 584 O O . LYS A 1 76 ? -1.084 5.496 -1.989 1.00 78.69 76 LYS A O 1
ATOM 589 N N . HIS A 1 77 ? 0.319 3.845 -2.566 1.00 84.12 77 HIS A N 1
ATOM 590 C CA . HIS A 1 77 ? -0.706 2.798 -2.610 1.00 84.12 77 HIS A CA 1
ATOM 591 C C . HIS A 1 77 ? -1.228 2.461 -1.213 1.00 84.12 77 HIS A C 1
ATOM 593 O O . HIS A 1 77 ? -2.429 2.327 -1.043 1.00 84.12 77 HIS A O 1
ATOM 599 N N . MET A 1 78 ? -0.343 2.380 -0.215 1.00 83.44 78 MET A N 1
ATOM 600 C CA . MET A 1 78 ? -0.731 2.153 1.180 1.00 83.44 78 MET A CA 1
ATOM 601 C C . MET A 1 78 ? -1.578 3.319 1.689 1.00 83.44 78 MET A C 1
ATOM 603 O O . MET A 1 78 ? -2.678 3.090 2.168 1.00 83.44 78 MET A O 1
ATOM 607 N N . ALA A 1 79 ? -1.140 4.560 1.441 1.00 81.88 79 ALA A N 1
ATOM 608 C CA . ALA A 1 79 ? -1.910 5.764 1.768 1.00 81.88 79 ALA A CA 1
ATOM 609 C C . ALA A 1 79 ? -3.312 5.763 1.133 1.00 81.88 79 ALA A C 1
ATOM 611 O O . ALA A 1 79 ? -4.300 6.137 1.764 1.00 81.88 79 ALA A O 1
ATOM 612 N N . ALA A 1 80 ? -3.396 5.352 -0.135 1.00 80.12 80 ALA A N 1
ATOM 613 C CA . ALA A 1 80 ? -4.647 5.304 -0.877 1.00 80.12 80 ALA A CA 1
ATOM 614 C C . ALA A 1 80 ? -5.591 4.215 -0.340 1.00 80.12 80 ALA A C 1
ATOM 616 O O . ALA A 1 80 ? -6.787 4.467 -0.216 1.00 80.12 80 ALA A O 1
ATOM 617 N N . VAL A 1 81 ? -5.060 3.040 0.023 1.00 82.94 81 VAL A N 1
ATOM 618 C CA . VAL A 1 81 ? -5.853 1.972 0.647 1.00 82.94 81 VAL A CA 1
ATOM 619 C C . VAL A 1 81 ? -6.318 2.386 2.037 1.00 82.94 81 VAL A C 1
ATOM 621 O O . VAL A 1 81 ? -7.500 2.245 2.310 1.00 82.94 81 VAL A O 1
ATOM 624 N N . GLU A 1 82 ? -5.448 2.950 2.877 1.00 81.44 82 GLU A N 1
ATOM 625 C CA . GLU A 1 82 ? -5.831 3.423 4.216 1.00 81.44 82 GLU A CA 1
ATOM 626 C C . GLU A 1 82 ? -6.911 4.499 4.156 1.00 81.44 82 GLU A C 1
ATOM 628 O O . GLU A 1 82 ? -7.850 4.479 4.945 1.00 81.44 82 GLU A O 1
ATOM 633 N N . THR A 1 83 ? -6.830 5.409 3.183 1.00 76.81 83 THR A N 1
ATOM 634 C CA . THR A 1 83 ? -7.898 6.390 2.953 1.00 76.81 83 THR A CA 1
ATOM 635 C C . THR A 1 83 ? -9.201 5.678 2.575 1.00 76.81 83 THR A C 1
ATOM 637 O O . THR A 1 83 ? -10.237 5.932 3.178 1.00 76.81 83 THR A O 1
ATOM 640 N N . ALA A 1 84 ? -9.148 4.726 1.639 1.00 74.44 84 ALA A N 1
ATOM 641 C CA . ALA A 1 84 ? -10.325 3.988 1.184 1.00 74.44 84 ALA A CA 1
ATOM 642 C C . ALA A 1 84 ? -10.956 3.086 2.266 1.00 74.44 84 ALA A C 1
ATOM 644 O O . ALA A 1 84 ? -12.168 2.872 2.244 1.00 74.44 84 ALA A O 1
ATOM 645 N N . THR A 1 85 ? -10.167 2.550 3.203 1.00 69.19 85 THR A N 1
ATOM 646 C CA . THR A 1 85 ? -10.662 1.717 4.312 1.00 69.19 85 THR A CA 1
ATOM 647 C C . THR A 1 85 ? -11.121 2.543 5.514 1.00 69.19 85 THR A C 1
ATOM 649 O O . THR A 1 85 ? -12.026 2.110 6.228 1.00 69.19 85 THR A O 1
ATOM 652 N N . THR A 1 86 ? -10.574 3.747 5.711 1.00 62.56 86 THR A N 1
ATOM 653 C CA . THR A 1 86 ? -10.956 4.664 6.802 1.00 62.56 86 THR A CA 1
ATOM 654 C C . THR A 1 86 ? -12.359 5.258 6.615 1.00 62.56 86 THR A C 1
ATOM 656 O O . THR A 1 86 ? -13.059 5.484 7.599 1.00 62.56 86 THR A O 1
ATOM 659 N N . ASP A 1 87 ? -12.824 5.448 5.376 1.00 55.25 87 ASP A N 1
ATOM 660 C CA . ASP A 1 87 ? -14.148 6.021 5.062 1.00 55.25 87 ASP A CA 1
ATOM 661 C C . ASP A 1 87 ? -15.349 5.072 5.323 1.00 55.25 87 ASP A C 1
ATOM 663 O O . ASP A 1 87 ? -16.488 5.400 4.992 1.00 55.25 87 ASP A O 1
ATOM 667 N N . CYS A 1 88 ? -15.139 3.890 5.917 1.00 53.09 88 CYS A N 1
ATOM 668 C CA . CYS A 1 88 ? -16.211 2.934 6.242 1.00 53.09 88 CYS A CA 1
ATOM 669 C C . CYS A 1 88 ? -16.818 3.084 7.660 1.00 53.09 88 CYS A C 1
ATOM 671 O O . CYS A 1 88 ? -17.594 2.211 8.060 1.00 53.09 88 CYS A O 1
ATOM 673 N N . CYS A 1 89 ? -16.493 4.145 8.416 1.00 40.00 89 CYS A N 1
ATOM 674 C CA . CYS A 1 89 ? -17.094 4.449 9.730 1.00 40.00 89 CYS A CA 1
ATOM 675 C C . CYS A 1 89 ? -18.226 5.485 9.665 1.00 40.00 89 CYS A C 1
ATOM 677 O O . CYS A 1 89 ? -18.033 6.545 9.032 1.00 40.00 89 CYS A O 1
#

pLDDT: mean 70.47, std 15.58, range [38.19, 89.12]